Protein AF-A0A1H3ZWA8-F1 (afdb_monomer_lite)

Sequence (73 aa):
MMTILFKNELERKQHEEAIRQLCEEHPEKQQYIKTSYLQALKPMISDAQIRT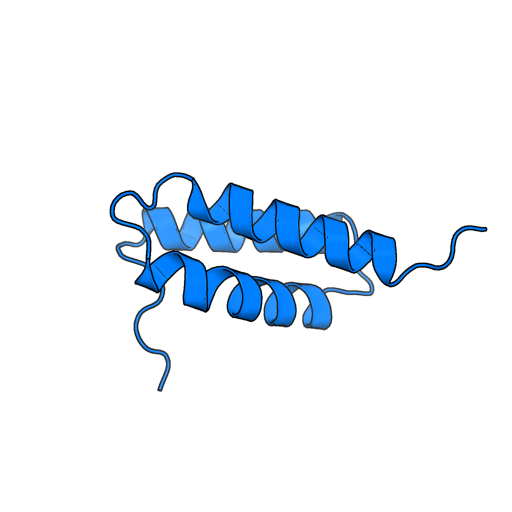YLSIFASRKVKILLQSASPAP

pLDDT: mean 88.32, std 14.64, range [38.12, 98.12]

Organism: NCBI:txid37625

Secondary structure (DSSP, 8-state):
------SSHHHHHHHHHHHHHHHHH-GGGHHHHHHHHHHHHHHHHHH-S--TTHHHHHHHHHHHHHHHTS---

Radius of gyration: 12.54 Å; chains: 1; bounding box: 35×32×31 Å

Structure (mmCIF, N/CA/C/O backbone):
data_AF-A0A1H3ZWA8-F1
#
_entry.id   AF-A0A1H3ZWA8-F1
#
loop_
_atom_site.group_PDB
_atom_site.id
_atom_site.type_symbol
_atom_site.label_atom_id
_atom_site.label_alt_id
_atom_site.label_comp_id
_atom_site.label_asym_id
_atom_site.label_entity_id
_atom_site.label_seq_id
_atom_site.pdbx_PDB_ins_code
_atom_site.Cartn_x
_atom_site.Cartn_y
_atom_site.Cartn_z
_atom_site.occupancy
_atom_site.B_iso_or_equiv
_atom_site.auth_seq_id
_atom_site.auth_comp_id
_atom_site.auth_asym_id
_atom_site.auth_atom_id
_atom_site.pdbx_PDB_model_num
ATOM 1 N N . MET A 1 1 ? 0.055 -19.084 -2.583 1.00 38.12 1 MET A N 1
ATOM 2 C CA . MET A 1 1 ? 1.396 -18.731 -3.097 1.00 38.12 1 MET A CA 1
ATOM 3 C C . MET A 1 1 ? 1.477 -17.218 -3.231 1.00 38.12 1 MET A C 1
ATOM 5 O O . MET A 1 1 ? 0.714 -16.656 -4.005 1.00 38.12 1 MET A O 1
ATOM 9 N N . MET A 1 2 ? 2.320 -16.563 -2.423 1.00 41.62 2 MET A N 1
ATOM 10 C CA . MET A 1 2 ? 2.654 -15.137 -2.542 1.00 41.62 2 MET A CA 1
ATOM 11 C C . MET A 1 2 ? 3.500 -14.945 -3.806 1.00 41.62 2 MET A C 1
ATOM 13 O O . MET A 1 2 ? 4.726 -14.967 -3.756 1.00 41.62 2 MET A O 1
ATOM 17 N N . THR A 1 3 ? 2.852 -14.846 -4.963 1.00 51.19 3 THR A N 1
ATOM 18 C CA . THR A 1 3 ? 3.501 -14.414 -6.203 1.00 51.19 3 THR A CA 1
ATOM 19 C C . THR A 1 3 ? 4.126 -13.048 -5.945 1.00 51.19 3 THR A C 1
ATOM 21 O O . THR A 1 3 ? 3.447 -12.137 -5.480 1.00 51.19 3 THR A O 1
ATOM 24 N N . ILE A 1 4 ? 5.434 -12.957 -6.167 1.00 66.06 4 ILE A N 1
ATOM 25 C CA . ILE A 1 4 ? 6.330 -11.858 -5.797 1.00 66.06 4 ILE A CA 1
ATOM 26 C C . ILE A 1 4 ? 5.745 -10.511 -6.268 1.00 66.06 4 ILE A C 1
ATOM 28 O O . ILE A 1 4 ? 5.880 -10.138 -7.431 1.00 66.06 4 ILE A O 1
ATOM 32 N N . LEU A 1 5 ? 5.044 -9.796 -5.375 1.00 76.75 5 LEU A N 1
ATOM 33 C CA . LEU A 1 5 ? 4.377 -8.524 -5.699 1.00 76.75 5 LEU A CA 1
ATOM 34 C C . LEU A 1 5 ? 5.392 -7.410 -5.993 1.00 76.75 5 LEU A C 1
ATOM 36 O O . LEU A 1 5 ? 5.111 -6.496 -6.760 1.00 76.75 5 LEU A O 1
ATOM 40 N N . PHE A 1 6 ? 6.587 -7.493 -5.417 1.00 86.75 6 PHE A N 1
ATOM 41 C CA . PHE A 1 6 ? 7.575 -6.420 -5.457 1.00 86.75 6 PHE A CA 1
ATOM 42 C C . PHE A 1 6 ? 8.771 -6.820 -6.320 1.00 86.75 6 PHE A C 1
ATOM 44 O O . PHE A 1 6 ? 9.316 -7.908 -6.162 1.00 86.75 6 PHE A O 1
ATOM 51 N N . LYS A 1 7 ? 9.208 -5.937 -7.218 1.00 86.62 7 LYS A N 1
ATOM 52 C CA . LYS A 1 7 ? 10.354 -6.155 -8.112 1.00 86.62 7 LYS A CA 1
ATOM 53 C C . LYS A 1 7 ? 11.675 -6.218 -7.347 1.00 86.62 7 LYS A C 1
ATOM 55 O O . LYS A 1 7 ? 12.591 -6.913 -7.774 1.00 86.62 7 LYS A O 1
ATOM 60 N N . ASN A 1 8 ? 11.800 -5.461 -6.259 1.00 89.69 8 ASN A N 1
ATOM 61 C CA . ASN A 1 8 ? 12.989 -5.421 -5.410 1.00 89.69 8 ASN A CA 1
ATOM 62 C C . ASN A 1 8 ? 12.643 -4.966 -3.981 1.00 89.69 8 ASN A C 1
ATOM 64 O O . ASN A 1 8 ? 11.503 -4.613 -3.671 1.00 89.69 8 ASN A O 1
ATOM 68 N N . GLU A 1 9 ? 13.643 -4.978 -3.100 1.00 91.50 9 GLU A N 1
ATOM 69 C CA . GLU A 1 9 ? 13.473 -4.598 -1.696 1.00 91.50 9 GLU A CA 1
ATOM 70 C C . GLU A 1 9 ? 13.085 -3.123 -1.513 1.00 91.50 9 GLU A C 1
ATOM 72 O O . GLU A 1 9 ? 12.321 -2.802 -0.605 1.00 91.50 9 GLU A O 1
ATOM 77 N N . LEU A 1 10 ? 13.573 -2.231 -2.382 1.00 92.75 10 LEU A N 1
ATOM 78 C CA . LEU A 1 10 ? 13.234 -0.809 -2.332 1.00 92.75 10 LEU A CA 1
ATOM 79 C C . LEU A 1 10 ? 11.734 -0.594 -2.574 1.00 92.75 10 LEU A C 1
ATOM 81 O O . LEU A 1 10 ? 11.083 0.087 -1.787 1.00 92.75 10 LEU A O 1
ATOM 85 N N . GLU A 1 11 ? 11.180 -1.214 -3.616 1.00 92.75 11 GLU A N 1
ATOM 86 C CA . GLU A 1 11 ? 9.744 -1.160 -3.913 1.00 92.75 11 GLU A CA 1
ATOM 87 C C . GLU A 1 11 ? 8.927 -1.757 -2.761 1.00 92.75 11 GLU A C 1
ATOM 89 O O . GLU A 1 11 ? 7.951 -1.155 -2.314 1.00 92.75 11 GLU A O 1
ATOM 94 N N . ARG A 1 12 ? 9.362 -2.897 -2.206 1.00 94.00 12 ARG A N 1
ATOM 95 C CA . ARG A 1 12 ? 8.719 -3.493 -1.027 1.00 94.00 12 ARG A CA 1
ATOM 96 C C . ARG A 1 12 ? 8.656 -2.503 0.138 1.00 94.00 12 ARG A C 1
ATOM 98 O O . ARG A 1 12 ? 7.577 -2.287 0.681 1.00 94.00 12 ARG A O 1
ATOM 105 N N . LYS A 1 13 ? 9.781 -1.868 0.483 1.00 95.00 13 LYS A N 1
ATOM 106 C CA . LYS A 1 13 ? 9.858 -0.877 1.568 1.00 95.00 13 LYS A CA 1
ATOM 107 C C . LYS A 1 13 ? 8.943 0.320 1.318 1.00 95.00 13 LYS A C 1
ATOM 109 O O . LYS A 1 13 ? 8.292 0.778 2.248 1.00 95.00 13 LYS A O 1
ATOM 114 N N . GLN A 1 14 ? 8.836 0.793 0.076 1.00 95.62 14 GLN A N 1
ATOM 115 C CA . GLN A 1 14 ? 7.915 1.879 -0.278 1.00 95.62 14 GLN A CA 1
ATOM 116 C C . GLN A 1 14 ? 6.448 1.502 -0.032 1.00 95.62 14 GLN A C 1
ATOM 118 O O . GLN A 1 14 ? 5.677 2.324 0.459 1.00 95.62 14 GLN A O 1
ATOM 123 N N . HIS A 1 15 ? 6.053 0.269 -0.352 1.00 96.75 15 HIS A N 1
ATOM 124 C CA . HIS A 1 15 ? 4.698 -0.212 -0.082 1.00 96.75 15 HIS A CA 1
ATOM 125 C C . HIS A 1 15 ? 4.446 -0.469 1.407 1.00 96.75 15 HIS A C 1
ATOM 127 O O . HIS A 1 15 ? 3.392 -0.095 1.913 1.00 96.75 15 HIS A O 1
ATOM 133 N N . GLU A 1 16 ? 5.399 -1.080 2.114 1.00 96.50 16 GLU A N 1
ATOM 134 C CA . GLU A 1 16 ? 5.312 -1.313 3.562 1.00 96.50 16 GLU A CA 1
ATOM 135 C C . GLU A 1 16 ? 5.175 0.013 4.324 1.00 96.50 16 GLU A C 1
ATOM 137 O O . GLU A 1 16 ? 4.296 0.144 5.175 1.00 96.50 16 GLU A O 1
ATOM 142 N N . GLU A 1 17 ? 5.971 1.018 3.959 1.00 97.50 17 GLU A N 1
ATOM 143 C CA . GLU A 1 17 ? 5.916 2.362 4.536 1.00 97.50 17 GLU A CA 1
ATOM 144 C C . GLU A 1 17 ? 4.580 3.057 4.249 1.00 97.50 17 GLU A C 1
ATOM 146 O O . GLU A 1 17 ? 3.958 3.619 5.148 1.00 97.50 17 GLU A O 1
ATOM 151 N N . ALA A 1 18 ? 4.081 2.958 3.017 1.00 97.50 18 ALA A N 1
ATOM 152 C CA . ALA A 1 18 ? 2.781 3.507 2.652 1.00 97.50 18 ALA A CA 1
ATOM 153 C C . ALA A 1 18 ? 1.625 2.866 3.445 1.00 97.50 18 ALA A C 1
ATOM 155 O O . ALA A 1 18 ? 0.717 3.560 3.905 1.00 97.50 18 ALA A O 1
ATOM 156 N N . ILE A 1 19 ? 1.661 1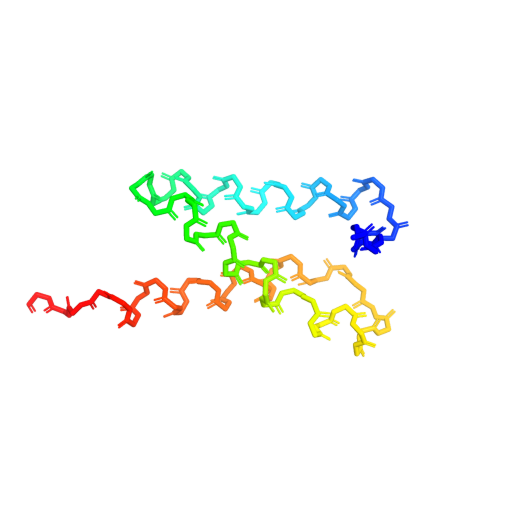.543 3.638 1.00 97.94 19 ILE A N 1
ATOM 157 C CA . ILE A 1 19 ? 0.686 0.819 4.464 1.00 97.94 19 ILE A CA 1
ATOM 158 C C . ILE A 1 19 ? 0.798 1.248 5.929 1.00 97.94 19 ILE A C 1
ATOM 160 O O . ILE A 1 19 ? -0.233 1.461 6.568 1.00 97.94 19 ILE A O 1
ATOM 164 N N . ARG A 1 20 ? 2.023 1.379 6.459 1.00 98.12 20 ARG A N 1
ATOM 165 C CA . ARG A 1 20 ? 2.281 1.831 7.833 1.00 98.12 20 ARG A CA 1
ATOM 166 C C . ARG A 1 20 ? 1.655 3.200 8.079 1.00 98.12 20 ARG A C 1
ATOM 168 O O . ARG A 1 20 ? 0.867 3.327 9.007 1.00 98.12 20 ARG A O 1
ATOM 175 N N . GLN A 1 21 ? 1.921 4.174 7.209 1.00 97.88 21 GLN A N 1
ATOM 176 C CA . GLN A 1 21 ? 1.359 5.524 7.318 1.00 97.88 21 GLN A CA 1
ATOM 177 C C . GLN A 1 21 ? -0.177 5.514 7.314 1.00 97.88 21 GLN A C 1
ATOM 179 O O . GLN A 1 21 ? -0.802 6.141 8.162 1.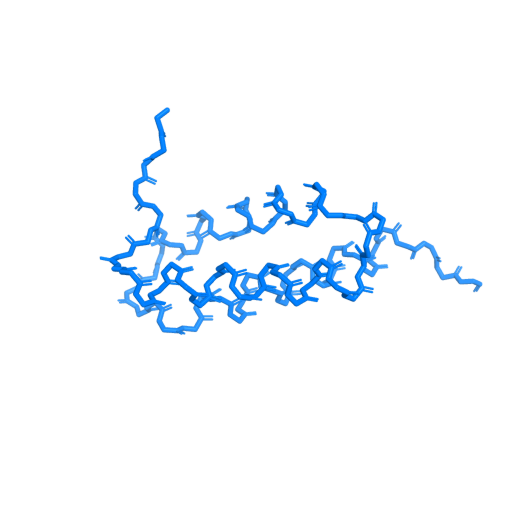00 97.88 21 GLN A O 1
ATOM 184 N N . LEU A 1 22 ? -0.808 4.741 6.421 1.00 96.94 22 LEU A N 1
ATOM 185 C CA . LEU A 1 22 ? -2.271 4.603 6.406 1.00 96.94 22 LEU A CA 1
ATOM 186 C C . LEU A 1 22 ? -2.817 3.980 7.698 1.00 96.94 22 LEU A C 1
ATOM 188 O O . LEU A 1 22 ? -3.885 4.365 8.167 1.00 96.94 22 LEU A O 1
ATOM 192 N N . CYS A 1 23 ? -2.101 3.008 8.263 1.00 97.31 23 CYS A N 1
ATOM 193 C CA . CYS A 1 23 ? -2.466 2.373 9.527 1.00 97.31 23 CYS A CA 1
ATOM 194 C C . CYS A 1 23 ? -2.303 3.319 10.725 1.00 97.31 23 CYS A C 1
ATOM 196 O O . CYS A 1 23 ? -3.053 3.189 11.685 1.00 97.31 23 CYS A O 1
ATOM 198 N N . GLU A 1 24 ? -1.353 4.253 10.677 1.00 97.25 24 GLU A N 1
ATOM 199 C CA . GLU A 1 24 ? -1.181 5.300 11.693 1.00 97.25 24 GLU A CA 1
ATOM 200 C C . GLU A 1 24 ? -2.286 6.358 11.616 1.00 97.25 24 GLU A C 1
ATOM 202 O O . GLU A 1 24 ? -2.776 6.799 12.651 1.00 97.25 24 GLU A O 1
ATOM 207 N N . GLU A 1 25 ? -2.732 6.711 10.407 1.00 95.50 25 GLU A N 1
ATOM 208 C CA . GLU A 1 25 ? -3.875 7.612 10.195 1.00 95.50 25 GLU A CA 1
ATOM 209 C C . GLU A 1 25 ? -5.219 6.982 10.624 1.00 95.50 25 GLU A C 1
ATOM 211 O O . GLU A 1 25 ? -6.138 7.696 11.022 1.00 95.50 25 GLU A O 1
ATOM 216 N N . HIS A 1 26 ? -5.345 5.651 10.539 1.00 95.38 26 HIS A N 1
ATOM 217 C CA . HIS A 1 26 ? -6.587 4.903 10.782 1.00 95.38 26 HIS A CA 1
ATOM 218 C C . HIS A 1 26 ? -6.325 3.594 11.562 1.00 95.38 26 HIS A C 1
ATOM 220 O O . HIS A 1 26 ? -6.441 2.488 11.004 1.00 95.38 26 HIS A O 1
ATOM 226 N N . PRO A 1 27 ? -5.945 3.687 12.850 1.00 95.06 27 PRO A N 1
ATOM 227 C CA . PRO A 1 27 ? -5.489 2.550 13.653 1.00 95.06 27 PRO A CA 1
ATOM 228 C C . PRO A 1 27 ? -6.554 1.469 13.867 1.00 95.06 27 PRO A C 1
ATOM 230 O O . PRO A 1 27 ? -6.221 0.300 14.048 1.00 95.06 27 PRO A O 1
ATOM 233 N N . GLU A 1 28 ? -7.834 1.810 13.791 1.00 95.88 28 GLU A N 1
ATOM 234 C CA . GLU A 1 28 ? -8.955 0.881 13.912 1.00 95.88 28 GLU A CA 1
ATOM 235 C C . GLU A 1 28 ? -9.204 0.059 12.634 1.00 95.88 28 GLU A C 1
ATOM 237 O O . GLU A 1 28 ? -9.909 -0.949 12.662 1.00 95.88 28 GLU A O 1
ATOM 242 N N . LYS A 1 29 ? -8.589 0.445 11.506 1.00 95.25 29 LYS A N 1
ATOM 243 C CA . LYS A 1 29 ? -8.825 -0.158 10.182 1.00 95.25 29 LYS A CA 1
ATOM 244 C C . LYS A 1 29 ? -7.614 -0.903 9.617 1.00 95.25 29 LYS A C 1
ATOM 246 O O . LYS A 1 29 ? -7.625 -1.260 8.440 1.00 95.25 29 LYS A O 1
ATOM 251 N N . GLN A 1 30 ? -6.586 -1.206 10.416 1.00 95.19 30 GLN A N 1
ATOM 252 C CA . GLN A 1 30 ? -5.322 -1.784 9.919 1.00 95.19 30 GLN A CA 1
ATOM 253 C C . GLN A 1 30 ? -5.494 -3.032 9.040 1.00 95.19 30 GLN A C 1
ATOM 255 O O . GLN A 1 30 ? -4.889 -3.131 7.970 1.00 95.19 30 GLN A O 1
ATOM 260 N N . GLN A 1 31 ? -6.320 -3.992 9.467 1.00 95.81 31 GLN A N 1
ATOM 261 C CA . GLN A 1 31 ? -6.530 -5.227 8.706 1.00 95.81 31 GLN A CA 1
ATOM 262 C C . GLN A 1 31 ? -7.239 -4.960 7.371 1.00 95.81 31 GLN A C 1
ATOM 264 O O . GLN A 1 31 ? -6.877 -5.536 6.338 1.00 95.81 31 GLN A O 1
ATOM 269 N N . TYR A 1 32 ? -8.218 -4.052 7.382 1.00 95.88 32 TYR A N 1
ATOM 270 C CA . TYR A 1 32 ? -8.920 -3.608 6.183 1.00 95.88 32 TYR A CA 1
ATOM 271 C C . TYR A 1 32 ? -7.975 -2.879 5.221 1.00 95.88 32 TYR A C 1
ATOM 273 O O . TYR A 1 32 ? -7.981 -3.171 4.027 1.00 95.88 32 TYR A O 1
ATOM 281 N N . ILE A 1 33 ? -7.111 -2.000 5.735 1.00 97.38 33 ILE A N 1
ATOM 282 C CA . ILE A 1 33 ? -6.109 -1.258 4.959 1.00 97.38 33 ILE A CA 1
ATOM 283 C C . ILE A 1 33 ? -5.152 -2.215 4.267 1.00 97.38 33 ILE A C 1
ATOM 285 O O . ILE A 1 33 ? -5.021 -2.154 3.049 1.00 97.38 33 ILE A O 1
ATOM 289 N N . LYS A 1 34 ? -4.536 -3.143 5.009 1.00 96.12 34 LYS A N 1
ATOM 290 C CA . LYS A 1 34 ? -3.601 -4.130 4.445 1.00 96.12 34 LYS A CA 1
ATOM 291 C C . LYS A 1 34 ? -4.251 -4.938 3.322 1.00 96.12 34 LYS A C 1
ATOM 293 O O . LYS A 1 34 ? -3.685 -5.066 2.239 1.00 96.12 34 LYS A O 1
ATOM 298 N N . THR A 1 35 ? -5.462 -5.439 3.562 1.00 95.94 35 THR A N 1
ATOM 299 C CA . THR A 1 35 ? -6.195 -6.255 2.583 1.00 95.94 35 THR A CA 1
ATOM 300 C C . THR A 1 35 ? -6.560 -5.441 1.340 1.00 95.94 35 THR A C 1
ATOM 302 O O . THR A 1 35 ? -6.249 -5.850 0.221 1.00 95.94 35 THR A O 1
ATOM 305 N N . SER A 1 36 ? -7.151 -4.260 1.532 1.00 95.94 36 SER A N 1
ATOM 306 C CA . SER A 1 36 ? -7.587 -3.376 0.444 1.00 95.94 36 SER A CA 1
ATOM 307 C C . SER A 1 36 ? -6.411 -2.862 -0.378 1.00 95.94 36 SER A C 1
ATOM 309 O O . SER A 1 36 ? -6.503 -2.766 -1.599 1.00 95.94 36 SER A O 1
ATOM 311 N N . TYR A 1 37 ? -5.280 -2.580 0.270 1.00 97.38 37 TYR A N 1
ATOM 312 C CA . TYR A 1 37 ? -4.062 -2.134 -0.391 1.00 97.38 37 TYR A CA 1
ATOM 313 C C . TYR A 1 37 ? -3.512 -3.206 -1.329 1.00 97.38 37 TYR A C 1
ATOM 315 O O . TYR A 1 37 ? -3.245 -2.928 -2.495 1.00 97.38 37 TYR A O 1
ATOM 323 N N . LEU A 1 38 ? -3.390 -4.450 -0.856 1.00 94.81 38 LEU A N 1
ATOM 324 C CA . LEU A 1 38 ? -2.901 -5.558 -1.680 1.00 94.81 38 LEU A CA 1
ATOM 325 C C . LEU A 1 38 ? -3.862 -5.877 -2.834 1.00 94.81 38 LEU A C 1
ATOM 327 O O . LEU A 1 38 ? -3.416 -6.123 -3.955 1.00 94.81 38 LEU A O 1
ATOM 331 N N . GLN A 1 39 ? -5.174 -5.824 -2.588 1.00 94.25 39 GLN A N 1
ATOM 332 C CA . GLN A 1 39 ? -6.189 -5.982 -3.633 1.00 94.25 39 GLN A CA 1
ATOM 333 C C . GLN A 1 39 ? -6.137 -4.854 -4.671 1.00 94.25 39 GLN A C 1
ATOM 335 O O . GLN A 1 39 ? -6.285 -5.118 -5.862 1.00 94.25 39 GLN A O 1
ATOM 340 N N . ALA A 1 40 ? -5.895 -3.612 -4.241 1.00 94.12 40 ALA A N 1
ATOM 341 C CA . ALA A 1 40 ? -5.718 -2.466 -5.126 1.00 94.12 40 ALA A CA 1
ATOM 342 C C . ALA A 1 40 ? -4.435 -2.575 -5.959 1.00 94.12 40 ALA A C 1
ATOM 344 O O . ALA A 1 40 ? -4.459 -2.271 -7.148 1.00 94.12 40 ALA A O 1
ATOM 345 N N . LEU A 1 41 ? -3.343 -3.022 -5.342 1.00 94.50 41 LEU A N 1
ATOM 346 C CA . LEU A 1 41 ? -2.018 -3.088 -5.944 1.00 94.50 41 LEU A CA 1
ATOM 347 C C . LEU A 1 41 ? -1.891 -4.213 -6.982 1.00 94.50 41 LEU A C 1
ATOM 349 O O . LEU A 1 41 ? -1.272 -4.018 -8.026 1.00 94.50 41 LEU A O 1
ATOM 353 N N . LYS A 1 42 ? -2.487 -5.383 -6.723 1.00 92.56 42 LYS A N 1
ATOM 354 C CA . LYS A 1 42 ? -2.371 -6.573 -7.582 1.00 92.56 42 LYS A CA 1
ATOM 355 C C . LYS A 1 42 ? -2.671 -6.319 -9.074 1.00 92.56 42 LYS A C 1
ATOM 357 O O . LYS A 1 42 ? -1.834 -6.709 -9.885 1.00 92.56 42 LYS A O 1
ATOM 362 N N . PRO A 1 43 ? -3.793 -5.684 -9.472 1.00 92.06 43 PRO A N 1
ATOM 363 C CA . PRO A 1 43 ? -4.032 -5.374 -10.882 1.00 92.06 43 PRO A CA 1
ATOM 364 C C . PRO A 1 43 ? -3.043 -4.330 -11.421 1.00 92.06 43 PRO A C 1
ATOM 366 O O . PRO A 1 43 ? -2.536 -4.490 -12.523 1.00 92.06 43 PRO A O 1
ATOM 369 N N . MET A 1 44 ? -2.671 -3.321 -10.622 1.00 92.50 44 MET A N 1
ATOM 370 C CA . MET A 1 44 ? -1.744 -2.268 -11.061 1.00 92.50 44 MET A CA 1
ATOM 371 C C . MET A 1 44 ? -0.353 -2.817 -11.407 1.00 92.50 44 MET A C 1
ATOM 373 O O . MET A 1 44 ? 0.274 -2.360 -12.354 1.00 92.50 44 MET A O 1
ATOM 377 N N . ILE A 1 45 ? 0.127 -3.816 -10.660 1.00 91.12 45 ILE A N 1
ATOM 378 C CA . ILE A 1 45 ? 1.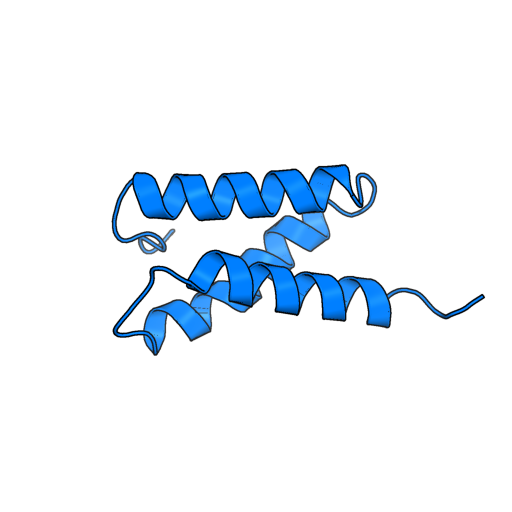406 -4.495 -10.920 1.00 91.12 45 ILE A CA 1
ATOM 379 C C . ILE A 1 45 ? 1.411 -5.206 -12.278 1.00 91.12 45 ILE A C 1
ATOM 381 O O . ILE A 1 45 ? 2.464 -5.266 -12.918 1.00 91.12 45 ILE A O 1
ATOM 385 N N . SER A 1 46 ? 0.269 -5.775 -12.679 1.00 86.19 46 SER A N 1
ATOM 386 C CA . SER A 1 46 ? 0.128 -6.530 -13.929 1.00 86.19 46 SER A CA 1
ATOM 387 C C . SER A 1 46 ? 0.222 -5.620 -15.152 1.00 86.19 46 SER A C 1
ATOM 389 O O . SER A 1 46 ? 0.810 -6.009 -16.157 1.00 86.19 46 SER A O 1
ATOM 391 N N . ASP A 1 47 ? -0.307 -4.401 -15.041 1.00 85.19 47 ASP A N 1
ATOM 392 C CA . ASP A 1 47 ? -0.424 -3.469 -16.167 1.00 85.19 47 ASP A CA 1
ATOM 393 C C . ASP A 1 47 ? 0.744 -2.465 -16.239 1.00 85.19 47 ASP A C 1
ATOM 395 O O . ASP A 1 47 ? 0.936 -1.777 -17.242 1.00 85.19 47 ASP A O 1
ATOM 399 N N . ALA A 1 48 ? 1.546 -2.354 -15.175 1.00 86.25 48 ALA A N 1
ATOM 400 C CA . ALA A 1 48 ? 2.570 -1.322 -15.058 1.00 86.25 48 ALA A CA 1
ATOM 401 C C . ALA A 1 48 ? 3.926 -1.726 -15.656 1.00 86.25 48 ALA A C 1
ATOM 403 O O . ALA A 1 48 ? 4.643 -2.576 -15.120 1.00 86.25 48 ALA A O 1
ATOM 404 N N . GLN A 1 49 ? 4.353 -0.988 -16.686 1.00 85.88 49 GLN A N 1
ATOM 405 C CA . GLN A 1 49 ? 5.746 -0.986 -17.156 1.00 85.88 49 GLN A CA 1
ATOM 406 C C . GLN A 1 49 ? 6.684 -0.230 -16.193 1.00 85.88 49 GLN A C 1
ATOM 408 O O . GLN A 1 49 ? 7.832 -0.629 -15.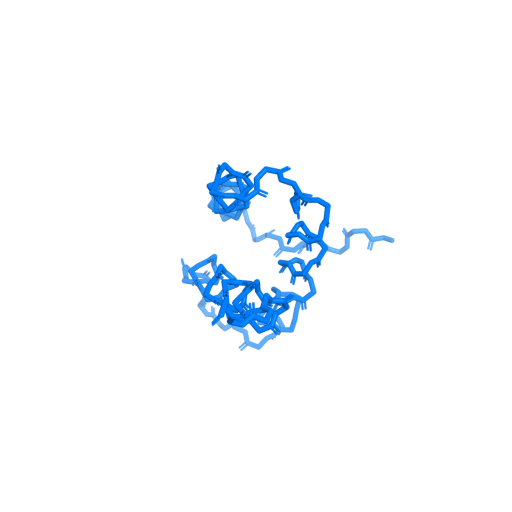996 1.00 85.88 49 GLN A O 1
ATOM 413 N N . ILE A 1 50 ? 6.192 0.839 -15.550 1.00 88.06 50 ILE A N 1
ATOM 414 C CA . ILE A 1 50 ? 6.931 1.653 -14.571 1.00 88.06 50 ILE A CA 1
ATOM 415 C C . ILE A 1 50 ? 6.256 1.521 -13.208 1.00 88.06 50 ILE A C 1
ATOM 417 O O . ILE A 1 50 ? 5.089 1.874 -13.053 1.00 88.06 50 ILE A O 1
ATOM 421 N N . ARG A 1 51 ? 7.001 1.044 -12.204 1.00 90.56 51 ARG A N 1
ATOM 422 C CA . ARG A 1 51 ? 6.443 0.724 -10.879 1.00 90.56 51 ARG A CA 1
ATOM 423 C C . ARG A 1 51 ? 6.674 1.769 -9.789 1.00 90.56 51 ARG A C 1
ATOM 425 O O . ARG A 1 51 ? 6.056 1.700 -8.734 1.00 90.56 51 ARG A O 1
ATOM 432 N N . THR A 1 52 ? 7.504 2.774 -10.061 1.00 89.12 52 THR A N 1
ATOM 433 C CA . THR A 1 52 ? 7.968 3.782 -9.091 1.00 89.12 52 THR A CA 1
ATOM 434 C C . THR A 1 52 ? 6.843 4.487 -8.325 1.00 89.12 52 THR A C 1
ATOM 436 O O . THR A 1 52 ? 7.038 4.896 -7.187 1.00 89.12 52 THR A O 1
ATOM 439 N N . TYR A 1 53 ? 5.661 4.625 -8.931 1.00 91.94 53 TYR A N 1
ATOM 440 C CA . TYR A 1 53 ? 4.529 5.361 -8.358 1.00 91.94 53 TYR A CA 1
ATOM 441 C C . TYR A 1 53 ? 3.385 4.464 -7.869 1.00 91.94 53 TYR A C 1
ATOM 443 O O . TYR A 1 53 ? 2.364 4.973 -7.402 1.00 91.94 53 TYR A O 1
ATOM 451 N N . LEU A 1 54 ? 3.530 3.136 -7.948 1.00 94.31 54 LEU A N 1
ATOM 452 C CA . LEU A 1 54 ? 2.457 2.210 -7.579 1.00 94.31 54 LEU A CA 1
ATOM 453 C C . LEU A 1 54 ? 2.058 2.334 -6.113 1.00 94.31 54 LEU A C 1
ATOM 455 O O . LEU A 1 54 ? 0.877 2.209 -5.793 1.00 94.31 54 LEU A O 1
ATOM 459 N N . SER A 1 55 ? 3.011 2.624 -5.227 1.00 95.69 55 SER A N 1
ATOM 460 C CA . SER A 1 55 ? 2.723 2.819 -3.807 1.00 95.69 55 SER A CA 1
ATOM 461 C C . SER A 1 55 ? 1.786 4.003 -3.569 1.00 95.69 55 SER A C 1
ATOM 463 O O . SER A 1 55 ? 0.833 3.887 -2.801 1.00 95.69 55 SER A O 1
ATOM 465 N N . ILE A 1 56 ? 1.988 5.102 -4.300 1.00 95.81 56 ILE A N 1
ATOM 466 C CA . ILE A 1 56 ? 1.148 6.303 -4.244 1.00 95.81 56 ILE A CA 1
ATOM 467 C C . ILE A 1 56 ? -0.259 5.997 -4.767 1.00 95.81 56 ILE A C 1
ATOM 469 O O . ILE A 1 56 ? -1.250 6.378 -4.139 1.00 95.81 56 ILE A O 1
ATOM 473 N N . PHE A 1 57 ? -0.371 5.301 -5.901 1.00 95.56 57 PHE A N 1
ATOM 474 C CA . PHE A 1 57 ? -1.671 4.971 -6.492 1.00 95.56 57 PHE A CA 1
ATOM 475 C C . PHE A 1 57 ? -2.475 3.994 -5.634 1.00 95.56 57 PHE A C 1
ATOM 477 O O . PHE A 1 57 ? -3.668 4.219 -5.408 1.00 95.56 57 PHE A O 1
ATOM 484 N N . ALA A 1 58 ? -1.826 2.959 -5.099 1.00 96.38 58 ALA A N 1
ATOM 485 C CA . ALA A 1 58 ? -2.453 2.030 -4.169 1.00 96.38 58 ALA A CA 1
ATOM 486 C C . ALA A 1 58 ? -2.938 2.759 -2.904 1.00 96.38 58 ALA A C 1
ATOM 488 O O . ALA A 1 58 ? -4.100 2.601 -2.525 1.00 96.38 58 ALA A O 1
ATOM 489 N N . SER A 1 59 ? -2.117 3.641 -2.316 1.00 96.81 59 SER A N 1
ATOM 490 C CA . SER A 1 59 ? -2.517 4.440 -1.149 1.00 96.81 59 SER A CA 1
ATOM 491 C C . SER A 1 59 ? -3.726 5.325 -1.421 1.00 96.81 59 SER A C 1
ATOM 493 O O . SER A 1 59 ? -4.664 5.343 -0.628 1.00 96.81 59 SER A O 1
ATOM 495 N N . ARG A 1 60 ? -3.741 6.044 -2.552 1.00 96.56 60 ARG A N 1
ATOM 496 C CA . ARG A 1 60 ? -4.876 6.901 -2.935 1.00 96.56 60 ARG A CA 1
ATOM 497 C C . ARG A 1 60 ? -6.166 6.101 -3.066 1.00 96.56 60 ARG A C 1
ATOM 499 O O . ARG A 1 60 ? -7.197 6.529 -2.554 1.00 96.56 60 ARG A O 1
ATOM 506 N N . LYS A 1 61 ? -6.106 4.927 -3.701 1.00 96.25 61 LYS A N 1
ATOM 507 C CA . LYS A 1 61 ? -7.271 4.049 -3.848 1.00 96.25 61 LYS A CA 1
ATOM 508 C C . LYS A 1 61 ? -7.802 3.595 -2.488 1.00 96.25 61 LYS A C 1
ATOM 510 O O . LYS A 1 61 ? -9.008 3.647 -2.271 1.00 96.25 61 LYS A O 1
ATOM 515 N N . VAL A 1 62 ? -6.922 3.233 -1.553 1.00 96.50 62 VAL A N 1
ATOM 516 C CA . VAL A 1 62 ? -7.332 2.885 -0.183 1.00 96.50 62 VAL A CA 1
ATOM 517 C C . VAL A 1 62 ? -7.928 4.085 0.557 1.00 96.50 62 VAL A C 1
ATOM 519 O O . VAL A 1 62 ? -8.972 3.923 1.178 1.00 96.50 62 VAL A O 1
ATOM 522 N N . LYS A 1 63 ? -7.359 5.294 0.448 1.00 94.94 63 LYS A N 1
ATOM 523 C CA . LYS A 1 63 ? -7.946 6.499 1.071 1.00 94.94 63 LYS A CA 1
ATOM 524 C C . LYS A 1 63 ? -9.375 6.771 0.582 1.00 94.94 63 LYS A C 1
ATOM 526 O O . LYS A 1 63 ? -10.247 7.044 1.399 1.00 94.94 63 LYS A O 1
ATOM 531 N N . ILE A 1 64 ? -9.642 6.614 -0.716 1.00 95.06 64 ILE A N 1
ATOM 532 C CA . ILE A 1 64 ? -10.998 6.755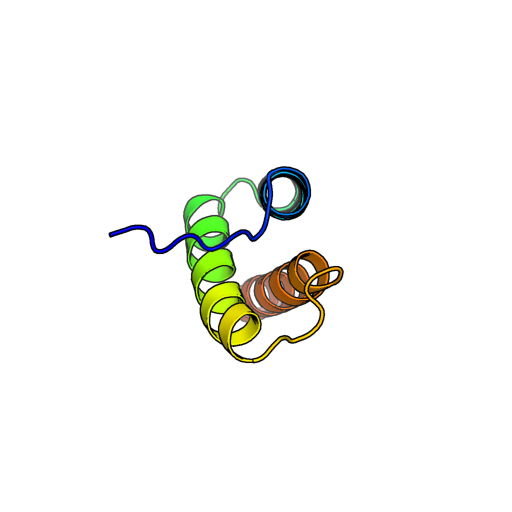 -1.282 1.00 95.06 64 ILE A CA 1
ATOM 533 C C . ILE A 1 64 ? -11.960 5.707 -0.693 1.00 95.06 64 ILE A C 1
ATOM 535 O O . ILE A 1 64 ? -13.100 6.022 -0.346 1.00 95.06 64 ILE A O 1
ATOM 539 N N . LEU A 1 65 ? -11.505 4.459 -0.537 1.00 93.44 65 LEU A N 1
ATOM 540 C CA . LEU A 1 65 ? -12.300 3.396 0.089 1.00 93.44 65 LEU A CA 1
ATOM 541 C C . LEU A 1 65 ? -12.603 3.699 1.564 1.00 93.44 65 LEU A C 1
ATOM 543 O O . LEU A 1 65 ? -13.724 3.504 2.022 1.00 93.44 65 LEU A O 1
ATOM 547 N N . LEU A 1 66 ? -11.628 4.230 2.304 1.00 91.75 66 LEU A N 1
ATOM 548 C CA . LEU A 1 66 ? -11.804 4.607 3.708 1.00 91.75 66 LEU A CA 1
ATOM 549 C C . LEU A 1 66 ? -12.810 5.753 3.889 1.00 91.75 66 LEU A C 1
ATOM 551 O O . LEU A 1 66 ? -13.559 5.739 4.865 1.00 91.75 66 LEU A O 1
ATOM 555 N N . GLN A 1 67 ? -12.839 6.709 2.955 1.00 89.44 67 GLN A N 1
ATOM 556 C CA . GLN A 1 67 ? -13.791 7.825 2.944 1.00 89.44 67 GLN A CA 1
ATOM 557 C C . GLN A 1 67 ? -15.209 7.371 2.589 1.00 89.44 67 GLN A C 1
ATOM 559 O O . GLN A 1 67 ? -16.162 7.788 3.232 1.00 89.44 67 GLN A O 1
ATOM 564 N N . SER A 1 68 ? -15.354 6.485 1.602 1.00 81.81 68 SER A N 1
ATOM 565 C CA . SER A 1 68 ? -16.665 5.959 1.184 1.00 81.81 68 SER A CA 1
ATOM 566 C C . SER A 1 68 ? -17.270 4.960 2.177 1.00 81.81 68 SER A C 1
ATOM 568 O O . SER A 1 68 ? -18.487 4.813 2.228 1.00 81.81 68 SER A O 1
ATOM 570 N N . ALA A 1 69 ? -16.444 4.304 2.997 1.00 66.88 69 ALA A N 1
ATOM 571 C CA . ALA A 1 69 ? -16.889 3.437 4.089 1.00 66.88 69 ALA A CA 1
ATOM 572 C C . ALA A 1 69 ? -17.284 4.200 5.369 1.00 66.88 69 ALA A C 1
ATOM 574 O O . ALA A 1 69 ? -17.757 3.582 6.322 1.00 66.88 69 ALA A O 1
ATOM 575 N N . SER A 1 70 ? -17.067 5.517 5.420 1.00 57.56 70 SER A N 1
ATOM 576 C CA . SER A 1 70 ? -17.496 6.368 6.527 1.00 57.56 70 SER A CA 1
ATOM 577 C C . SER A 1 70 ? -18.704 7.181 6.057 1.00 57.56 70 SER A C 1
ATOM 579 O O . SER A 1 70 ? -18.523 8.061 5.215 1.00 57.56 70 SER A O 1
ATOM 581 N N . PRO A 1 71 ? -19.937 6.921 6.534 1.00 47.19 71 PRO A N 1
ATOM 582 C CA . PRO A 1 71 ? -21.022 7.859 6.284 1.00 47.19 71 PRO A CA 1
ATOM 583 C C . PRO A 1 71 ? -20.603 9.218 6.858 1.00 47.19 71 PRO A C 1
ATOM 585 O O . PRO A 1 71 ? -20.015 9.283 7.942 1.00 47.19 71 PRO A O 1
ATOM 588 N N . ALA A 1 72 ? -20.823 10.282 6.086 1.00 46.50 72 ALA A N 1
ATOM 589 C CA . ALA A 1 72 ? -20.627 11.644 6.564 1.00 46.50 72 ALA A CA 1
ATOM 590 C C . ALA A 1 72 ? -21.420 11.849 7.874 1.00 46.50 72 ALA A C 1
ATOM 592 O O . ALA A 1 72 ? -22.499 11.259 7.999 1.00 46.50 72 ALA A O 1
ATOM 593 N N . PRO A 1 73 ? -20.889 12.618 8.843 1.00 51.28 73 PRO A N 1
ATOM 594 C CA . PRO A 1 73 ? -21.672 13.044 9.999 1.00 51.28 73 PRO A CA 1
ATOM 595 C C . PRO A 1 73 ? -22.890 13.877 9.583 1.00 51.28 73 PRO A C 1
ATOM 597 O O . PRO A 1 73 ? -22.810 14.574 8.542 1.00 51.28 73 PRO A O 1
#

Foldseek 3Di:
DPPPLAPDPVLVVLLVVLLVVVCVVPVVCSVVSVVQLCVQLVVVSVPDPDRPCSSVRSSVSSVVVVVVVDDDD